Protein AF-A0A0M9DZR7-F1 (afdb_monomer_lite)

Structure (mmCIF, N/CA/C/O backbone):
data_AF-A0A0M9DZR7-F1
#
_entry.id   AF-A0A0M9DZR7-F1
#
loop_
_atom_site.group_PDB
_atom_site.id
_atom_site.type_symbol
_atom_site.label_atom_id
_atom_site.label_alt_id
_atom_site.label_comp_id
_atom_site.label_asym_id
_atom_site.label_entity_id
_atom_site.label_seq_id
_atom_site.pdbx_PDB_ins_code
_atom_site.Cartn_x
_atom_site.Cartn_y
_atom_site.Cartn_z
_atom_site.occupancy
_atom_site.B_iso_or_equiv
_atom_site.auth_seq_id
_atom_site.auth_comp_id
_atom_site.auth_asym_id
_atom_site.auth_atom_id
_atom_site.pdbx_PDB_model_num
ATOM 1 N N . MET A 1 1 ? -6.388 -1.216 -16.036 1.00 50.34 1 MET A N 1
ATO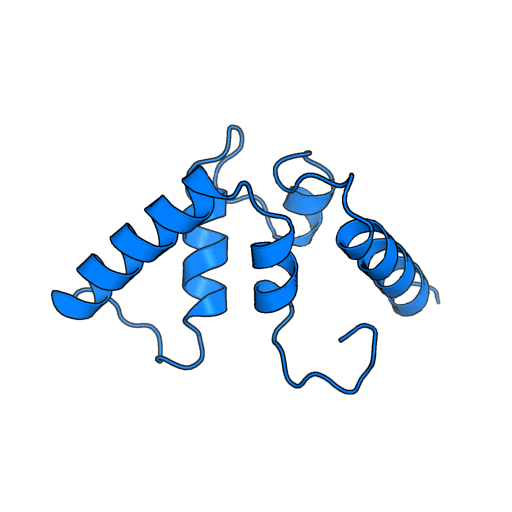M 2 C CA . MET A 1 1 ? -5.186 -2.033 -15.731 1.00 50.34 1 MET A CA 1
ATOM 3 C C . MET A 1 1 ? -4.604 -2.613 -17.022 1.00 50.34 1 MET A C 1
ATOM 5 O O . MET A 1 1 ? -5.294 -2.506 -18.029 1.00 50.34 1 MET A O 1
ATOM 9 N N . PRO A 1 2 ? -3.387 -3.200 -17.038 1.00 44.97 2 PRO A N 1
ATOM 10 C CA . PRO A 1 2 ? -2.709 -3.704 -18.246 1.00 44.97 2 PRO A CA 1
ATOM 11 C C . PRO A 1 2 ? -3.507 -4.654 -19.143 1.00 44.97 2 PRO A C 1
ATOM 13 O O . PRO A 1 2 ? -3.241 -4.738 -20.341 1.00 44.97 2 PRO A O 1
ATOM 16 N N . ASP A 1 3 ? -4.513 -5.314 -18.576 1.00 53.22 3 ASP A N 1
ATOM 17 C CA . ASP A 1 3 ? -5.436 -6.221 -19.254 1.00 53.22 3 ASP A CA 1
ATOM 18 C C . ASP A 1 3 ? -6.820 -5.609 -19.549 1.00 53.22 3 ASP A C 1
ATOM 20 O O . ASP A 1 3 ? -7.647 -6.273 -20.167 1.00 53.22 3 ASP A O 1
ATOM 24 N N . ASN A 1 4 ? -7.098 -4.381 -19.087 1.00 50.31 4 ASN A N 1
ATOM 25 C CA . ASN A 1 4 ? -8.413 -3.717 -19.057 1.00 50.31 4 ASN A CA 1
ATOM 26 C C . ASN A 1 4 ? -9.582 -4.601 -18.572 1.00 50.31 4 ASN A C 1
ATOM 28 O O . ASN A 1 4 ? -10.747 -4.289 -18.806 1.00 50.31 4 ASN A O 1
ATOM 32 N N . LYS A 1 5 ? -9.266 -5.695 -17.875 1.00 45.03 5 LYS A N 1
ATOM 33 C CA . LYS A 1 5 ? -10.208 -6.721 -17.418 1.00 45.03 5 LYS A CA 1
ATOM 34 C C . LYS A 1 5 ? -10.305 -6.746 -15.905 1.00 45.03 5 LYS A C 1
ATOM 36 O O . LYS A 1 5 ? -11.372 -7.031 -15.371 1.00 45.03 5 LYS A O 1
ATOM 41 N N . ASN A 1 6 ? -9.224 -6.396 -15.217 1.00 49.00 6 ASN A N 1
ATOM 42 C CA . ASN A 1 6 ? -9.239 -6.264 -13.775 1.00 49.00 6 ASN A CA 1
ATOM 43 C C . ASN A 1 6 ? -9.677 -4.852 -13.377 1.00 49.00 6 ASN A C 1
ATOM 45 O O . ASN A 1 6 ? -9.028 -3.857 -13.705 1.00 49.00 6 ASN A O 1
ATOM 49 N N . SER A 1 7 ? -10.763 -4.771 -12.605 1.00 50.66 7 SER A N 1
ATOM 50 C CA . SER A 1 7 ? -11.241 -3.557 -11.928 1.00 50.66 7 SER A CA 1
ATOM 51 C C . SER A 1 7 ? -10.317 -3.099 -10.785 1.00 50.66 7 SER A C 1
ATOM 53 O O . SER A 1 7 ? -10.741 -2.336 -9.919 1.00 50.66 7 SER A O 1
ATOM 55 N N . GLY A 1 8 ? -9.088 -3.619 -10.735 1.00 57.28 8 GLY A N 1
ATOM 56 C CA . GLY A 1 8 ? -8.106 -3.333 -9.700 1.00 57.28 8 GLY A CA 1
ATOM 57 C C . GLY A 1 8 ? -7.553 -1.921 -9.836 1.00 57.28 8 GLY A C 1
ATOM 58 O O . GLY A 1 8 ? -7.312 -1.427 -10.943 1.00 57.28 8 GLY A O 1
ATOM 59 N N . MET A 1 9 ? -7.349 -1.269 -8.694 1.00 67.00 9 MET A N 1
ATOM 60 C CA . MET A 1 9 ? -6.649 0.008 -8.639 1.00 67.00 9 MET A CA 1
ATOM 61 C C . MET A 1 9 ? -5.164 -0.215 -8.955 1.00 67.00 9 MET A C 1
ATOM 63 O O . MET A 1 9 ? -4.636 -1.307 -8.748 1.00 67.00 9 MET A O 1
ATOM 67 N N . LEU A 1 10 ? -4.466 0.824 -9.425 1.00 74.12 10 LEU A N 1
ATOM 68 C CA . LEU A 1 10 ? -3.012 0.794 -9.640 1.00 74.12 10 LEU A CA 1
ATOM 69 C C . LEU A 1 10 ? -2.276 0.202 -8.424 1.00 74.12 10 LEU A C 1
ATOM 71 O O . LEU A 1 10 ? -1.333 -0.568 -8.560 1.00 74.12 10 LEU A O 1
ATOM 75 N N . GLU A 1 11 ? -2.744 0.524 -7.227 1.00 82.06 11 GLU A N 1
ATOM 76 C CA . GLU A 1 11 ? -2.163 0.086 -5.969 1.00 82.06 11 GLU A CA 1
ATOM 77 C C . GLU A 1 11 ? -2.239 -1.438 -5.749 1.00 82.06 11 GLU A C 1
ATOM 79 O O . GLU A 1 11 ? -1.299 -2.002 -5.192 1.00 82.06 11 GLU A O 1
ATOM 84 N N . ASP A 1 12 ? -3.270 -2.129 -6.256 1.00 79.94 12 ASP A N 1
ATOM 85 C CA . ASP A 1 12 ? -3.357 -3.602 -6.213 1.00 79.94 12 ASP A CA 1
ATOM 86 C C . ASP A 1 12 ? -2.252 -4.267 -7.044 1.00 79.94 12 ASP A C 1
ATOM 88 O O . ASP A 1 12 ? -1.814 -5.382 -6.747 1.00 79.94 12 ASP A O 1
ATOM 92 N N . PHE A 1 13 ? -1.775 -3.568 -8.075 1.00 76.62 13 PHE A N 1
ATOM 93 C CA . PHE A 1 13 ? -0.616 -3.989 -8.846 1.00 76.62 13 PHE A CA 1
ATOM 94 C C . PHE A 1 13 ? 0.672 -3.862 -8.045 1.00 76.62 13 PHE A C 1
ATOM 96 O O . PHE A 1 13 ? 1.455 -4.799 -7.926 1.00 76.62 13 PHE A O 1
ATOM 103 N N . LEU A 1 14 ? 0.881 -2.672 -7.485 1.00 78.62 14 LEU A N 1
ATOM 104 C CA . LEU A 1 14 ? 2.132 -2.309 -6.832 1.00 78.62 14 LEU A CA 1
ATOM 105 C C . LEU A 1 14 ? 2.359 -3.150 -5.574 1.00 78.62 14 LEU A C 1
ATOM 107 O O . LEU A 1 14 ? 3.494 -3.507 -5.275 1.00 78.62 14 LEU A O 1
ATOM 111 N N . ILE A 1 15 ? 1.284 -3.551 -4.889 1.00 84.75 15 ILE A N 1
ATOM 112 C CA . ILE A 1 15 ? 1.344 -4.496 -3.767 1.00 84.75 15 ILE A CA 1
ATOM 113 C C . ILE A 1 15 ? 1.977 -5.837 -4.179 1.00 84.75 15 ILE A C 1
ATOM 115 O O . ILE A 1 15 ? 2.684 -6.436 -3.374 1.00 84.75 15 ILE A O 1
ATOM 119 N N . GLN A 1 16 ? 1.768 -6.310 -5.413 1.00 81.94 16 GLN A N 1
ATOM 120 C CA . GLN A 1 16 ? 2.356 -7.572 -5.891 1.00 81.94 16 GLN A CA 1
ATOM 121 C C . GLN A 1 16 ? 3.864 -7.460 -6.159 1.00 81.94 16 GLN A C 1
ATOM 123 O O . GLN A 1 16 ? 4.562 -8.470 -6.138 1.00 81.94 16 GLN A O 1
ATOM 128 N N . MET A 1 17 ? 4.363 -6.241 -6.379 1.00 79.19 17 MET A N 1
ATOM 129 C CA . MET A 1 17 ? 5.785 -5.940 -6.592 1.00 79.19 17 MET A CA 1
ATOM 130 C C . MET A 1 17 ? 6.536 -5.609 -5.290 1.00 79.19 17 MET A C 1
ATOM 132 O O . MET A 1 17 ? 7.759 -5.441 -5.299 1.00 79.19 17 MET A O 1
ATOM 136 N N . ALA A 1 18 ? 5.811 -5.464 -4.180 1.00 85.06 18 ALA A N 1
ATOM 137 C CA . ALA A 1 18 ? 6.370 -5.142 -2.877 1.00 85.06 18 ALA A CA 1
ATOM 138 C C . ALA A 1 18 ? 7.050 -6.361 -2.236 1.00 85.06 18 ALA A C 1
ATOM 140 O O . ALA A 1 18 ? 6.672 -7.512 -2.469 1.00 85.06 18 ALA A O 1
ATOM 141 N N . ASP A 1 19 ? 8.041 -6.105 -1.382 1.00 88.12 19 ASP A N 1
ATOM 142 C CA . ASP A 1 19 ? 8.642 -7.153 -0.563 1.00 88.12 19 ASP A CA 1
ATOM 143 C C . ASP A 1 19 ? 7.584 -7.840 0.324 1.00 88.12 19 ASP A C 1
ATOM 145 O O . ASP A 1 19 ? 6.826 -7.170 1.031 1.00 88.12 19 ASP A O 1
ATOM 149 N N . LYS A 1 20 ? 7.525 -9.180 0.279 1.00 87.75 20 LYS A N 1
ATOM 150 C CA . LYS A 1 20 ? 6.435 -9.973 0.878 1.00 87.75 20 LYS A CA 1
ATOM 151 C C . LYS A 1 20 ? 6.354 -9.833 2.396 1.00 87.75 20 LYS A C 1
ATOM 153 O O . LYS A 1 20 ? 5.253 -9.795 2.946 1.00 87.75 20 LYS A O 1
ATOM 158 N N . GLU A 1 21 ? 7.494 -9.780 3.073 1.00 91.06 21 GLU A N 1
ATOM 159 C CA . GLU A 1 21 ? 7.538 -9.683 4.532 1.00 91.06 21 GLU A CA 1
ATOM 160 C C . GLU A 1 21 ? 7.121 -8.281 4.966 1.00 91.06 21 GLU A C 1
ATOM 162 O O . GLU A 1 21 ? 6.225 -8.108 5.798 1.00 91.06 21 GLU A O 1
ATOM 167 N N . THR A 1 22 ? 7.685 -7.276 4.303 1.00 91.06 22 THR A N 1
ATOM 168 C CA . THR A 1 22 ? 7.443 -5.871 4.619 1.00 91.06 22 THR A CA 1
ATOM 169 C C . THR A 1 22 ? 5.995 -5.463 4.320 1.00 91.06 22 THR A C 1
ATOM 171 O O . THR A 1 22 ? 5.349 -4.811 5.143 1.00 91.06 22 THR A O 1
ATOM 174 N N . ILE A 1 23 ? 5.421 -5.890 3.187 1.00 93.06 23 ILE A N 1
ATOM 175 C CA . ILE A 1 23 ? 4.018 -5.591 2.845 1.00 93.06 23 ILE A CA 1
ATOM 176 C C . ILE A 1 23 ? 3.033 -6.324 3.766 1.00 93.06 23 ILE A C 1
ATOM 178 O O . ILE A 1 23 ? 1.969 -5.791 4.089 1.00 93.06 23 ILE A O 1
ATOM 182 N N . SER A 1 24 ? 3.387 -7.524 4.241 1.00 95.06 24 SER A N 1
ATOM 183 C CA . SER A 1 24 ? 2.596 -8.262 5.229 1.00 95.06 24 SER A CA 1
ATOM 184 C C . SER A 1 24 ? 2.575 -7.533 6.576 1.00 95.06 24 SER A C 1
ATOM 186 O O . SER A 1 24 ? 1.505 -7.330 7.159 1.00 95.06 24 SER A O 1
ATOM 188 N N . ALA A 1 25 ? 3.731 -7.039 7.031 1.00 96.94 25 ALA A N 1
ATOM 189 C CA . ALA A 1 25 ? 3.824 -6.207 8.226 1.00 96.94 25 ALA A CA 1
ATOM 190 C C . ALA A 1 25 ? 3.001 -4.911 8.089 1.00 96.94 25 ALA A C 1
ATOM 192 O O . ALA A 1 25 ? 2.231 -4.574 8.994 1.00 96.94 25 ALA A O 1
ATOM 193 N N . ALA A 1 26 ? 3.066 -4.237 6.934 1.00 96.44 26 ALA A N 1
ATOM 194 C CA . ALA A 1 26 ? 2.271 -3.038 6.648 1.00 96.44 26 ALA A CA 1
ATOM 195 C C . ALA A 1 26 ? 0.768 -3.331 6.695 1.00 96.44 26 ALA A C 1
ATOM 197 O O . ALA A 1 26 ? -0.004 -2.586 7.300 1.00 96.44 26 ALA A O 1
ATOM 198 N N . LYS A 1 27 ? 0.350 -4.471 6.137 1.00 97.00 27 LYS A N 1
ATOM 199 C CA . LYS A 1 27 ? -1.042 -4.929 6.167 1.00 97.00 27 LYS A CA 1
ATOM 200 C C . LYS A 1 27 ? -1.536 -5.169 7.587 1.00 97.00 27 LYS A C 1
ATOM 202 O O . LYS A 1 27 ? -2.668 -4.801 7.900 1.00 97.00 27 LYS A O 1
ATOM 207 N N . ASN A 1 28 ? -0.714 -5.770 8.442 1.00 97.88 28 ASN A N 1
ATOM 208 C CA . ASN A 1 28 ? -1.065 -5.999 9.841 1.00 97.88 28 ASN A CA 1
ATOM 209 C C . ASN A 1 28 ? -1.166 -4.682 10.616 1.00 97.88 28 ASN A C 1
ATOM 211 O O . ASN A 1 28 ? -2.167 -4.464 11.294 1.00 97.88 28 ASN A O 1
ATOM 215 N N . CYS A 1 29 ? -0.198 -3.777 10.448 1.00 97.25 29 CYS A N 1
ATOM 216 C CA . CYS A 1 29 ? -0.236 -2.435 11.034 1.00 97.25 29 CYS A CA 1
ATOM 217 C C . CYS A 1 29 ? -1.522 -1.688 10.646 1.00 97.25 29 CYS A C 1
ATOM 219 O O . CYS A 1 29 ? -2.251 -1.197 11.510 1.00 97.25 29 CYS A O 1
ATOM 221 N N . LEU A 1 30 ? -1.857 -1.688 9.352 1.00 96.56 30 LEU A N 1
ATOM 222 C CA . LEU A 1 30 ? -3.048 -1.022 8.840 1.00 96.56 30 LEU A CA 1
ATOM 223 C C . LEU A 1 30 ? -4.341 -1.644 9.382 1.00 96.56 30 LEU A C 1
ATOM 225 O O . LEU A 1 30 ? -5.250 -0.920 9.778 1.00 96.56 30 LEU A O 1
ATOM 229 N N . LYS A 1 31 ? -4.426 -2.979 9.446 1.00 96.69 31 LYS A N 1
ATOM 230 C CA . LYS A 1 31 ? -5.575 -3.678 10.047 1.00 96.69 31 LYS A CA 1
ATOM 231 C C . LYS A 1 31 ? -5.749 -3.32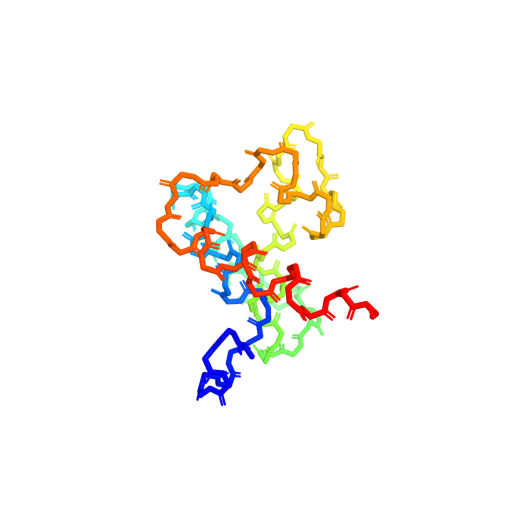5 11.520 1.00 96.69 31 LYS A C 1
ATOM 233 O O . LYS A 1 31 ? -6.875 -3.087 11.945 1.00 96.69 31 LYS A O 1
ATOM 238 N N . THR A 1 32 ? -4.660 -3.259 12.282 1.00 97.75 32 THR A N 1
ATOM 239 C CA . THR A 1 32 ? -4.706 -2.824 13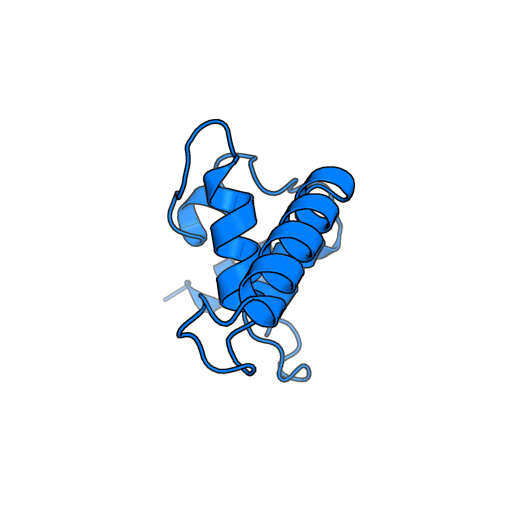.681 1.00 97.75 32 THR A CA 1
ATOM 240 C C . THR A 1 32 ? -5.255 -1.403 13.783 1.00 97.75 32 THR A C 1
ATOM 242 O O . THR A 1 32 ? -6.197 -1.186 14.536 1.00 97.75 32 THR A O 1
ATOM 245 N N . ALA A 1 33 ? -4.758 -0.466 12.970 1.00 96.62 33 ALA A N 1
ATOM 246 C CA . ALA A 1 33 ? -5.249 0.914 12.947 1.00 96.62 33 ALA A CA 1
ATOM 247 C C . ALA A 1 33 ? -6.740 1.017 12.564 1.00 96.62 33 ALA A C 1
ATOM 249 O O . ALA A 1 33 ? -7.488 1.812 13.132 1.00 96.62 33 ALA A O 1
ATOM 250 N N . MET A 1 34 ? -7.201 0.193 11.619 1.00 95.50 34 MET A N 1
ATOM 251 C CA . MET A 1 34 ? -8.622 0.125 11.270 1.00 95.50 34 MET A CA 1
ATOM 252 C C . MET A 1 34 ? -9.467 -0.397 12.435 1.00 95.50 34 MET A C 1
ATOM 254 O O . MET A 1 34 ? -10.533 0.148 12.711 1.00 95.50 34 MET A O 1
ATOM 258 N N . ASN A 1 35 ? -8.991 -1.431 13.132 1.00 96.00 35 ASN A N 1
ATOM 259 C CA . ASN A 1 35 ? -9.704 -2.033 14.257 1.00 96.00 35 ASN A CA 1
ATOM 260 C C . ASN A 1 35 ? -9.762 -1.110 15.482 1.00 96.00 35 ASN A C 1
ATOM 262 O O . ASN A 1 35 ? -10.726 -1.173 16.238 1.00 96.00 35 ASN A O 1
ATOM 266 N N . THR A 1 36 ? -8.767 -0.240 15.672 1.00 96.75 36 THR A N 1
ATOM 267 C CA . THR A 1 36 ? -8.774 0.772 16.740 1.00 96.75 36 THR A CA 1
ATOM 268 C C . THR A 1 36 ? -9.572 2.027 16.378 1.00 96.75 36 THR A C 1
ATOM 270 O O . THR A 1 36 ? -9.725 2.909 17.218 1.00 96.75 36 THR A O 1
ATOM 273 N N . GLY A 1 37 ? -10.094 2.126 15.150 1.00 95.50 37 GLY A N 1
ATOM 274 C CA . GLY A 1 37 ? -10.925 3.249 14.711 1.00 95.50 37 GLY A CA 1
ATOM 275 C C . GLY A 1 37 ? -10.157 4.546 14.441 1.00 95.50 37 GLY A C 1
ATOM 276 O O . GLY A 1 37 ? -10.781 5.593 14.292 1.00 95.50 37 GLY A O 1
ATOM 277 N N . VAL A 1 38 ? -8.823 4.499 14.347 1.00 96.56 38 VAL A N 1
ATOM 278 C CA . VAL A 1 38 ? -7.978 5.695 14.134 1.00 96.56 38 VAL A CA 1
ATOM 279 C C . VAL A 1 38 ? -7.787 6.051 12.655 1.00 96.56 38 VAL A C 1
ATOM 281 O O . VAL A 1 38 ? -7.098 7.009 12.317 1.00 96.56 38 VAL A O 1
ATOM 284 N N . THR A 1 39 ? -8.369 5.271 11.743 1.00 96.12 39 THR A N 1
ATOM 285 C CA . THR A 1 39 ? -8.279 5.496 10.294 1.00 96.12 39 THR A CA 1
ATOM 286 C C . THR A 1 39 ? -9.489 6.255 9.761 1.00 96.12 39 THR A C 1
ATOM 288 O O . THR A 1 39 ? -10.621 5.921 10.101 1.00 96.12 39 THR A O 1
ATOM 291 N N . HIS A 1 40 ? -9.269 7.182 8.824 1.00 95.44 40 HIS A N 1
ATOM 292 C CA . HIS A 1 40 ? -10.340 7.988 8.214 1.00 95.44 40 HIS A CA 1
ATOM 293 C C . HIS A 1 40 ? -10.652 7.637 6.748 1.00 95.44 40 HIS A C 1
ATOM 295 O O . HIS A 1 40 ? -11.574 8.197 6.156 1.00 95.44 40 HIS A O 1
ATOM 301 N N . PHE A 1 41 ? -9.895 6.725 6.130 1.00 92.00 41 PHE A N 1
ATOM 302 C CA . PHE A 1 41 ? -10.116 6.342 4.735 1.00 92.00 41 PHE A CA 1
ATOM 303 C C . PHE A 1 41 ? -11.289 5.356 4.593 1.00 92.00 41 PHE A C 1
ATOM 305 O O . PHE A 1 41 ? -11.541 4.516 5.457 1.00 92.00 41 PHE A O 1
ATOM 312 N N . LYS A 1 42 ? -12.009 5.424 3.466 1.00 91.12 42 LYS A N 1
ATOM 313 C CA . LYS A 1 42 ? -13.065 4.455 3.125 1.00 91.12 42 LYS A CA 1
ATOM 314 C C . LYS A 1 42 ? -12.452 3.079 2.867 1.00 91.12 42 LYS A C 1
ATOM 316 O O . LYS A 1 42 ? -11.409 3.007 2.231 1.00 91.12 42 LYS A O 1
ATOM 321 N N . LYS A 1 43 ? -13.141 1.986 3.218 1.00 88.56 43 LYS A N 1
ATOM 322 C CA . LYS A 1 43 ? -12.661 0.603 2.980 1.00 88.56 43 LYS A CA 1
ATOM 323 C C . LYS A 1 43 ? -12.207 0.335 1.534 1.00 88.56 43 LYS A C 1
ATOM 325 O O . LYS A 1 43 ? -11.250 -0.396 1.327 1.00 88.56 43 LYS A O 1
ATOM 330 N N . VAL A 1 44 ? -12.845 0.973 0.551 1.00 87.00 44 VAL A N 1
ATOM 331 C CA . VAL A 1 44 ? -12.474 0.926 -0.880 1.00 87.00 44 VAL A CA 1
ATOM 332 C C . VAL A 1 44 ? -11.046 1.436 -1.149 1.00 87.00 44 VAL A C 1
ATOM 334 O O . VAL A 1 44 ? -10.407 0.999 -2.094 1.00 87.00 44 VAL A O 1
ATOM 337 N N . HIS A 1 45 ? -10.500 2.307 -0.301 1.00 90.06 45 HIS A N 1
ATOM 338 C CA . HIS A 1 45 ? -9.135 2.830 -0.412 1.00 90.06 45 HIS A CA 1
ATOM 339 C C . HIS A 1 45 ? -8.101 2.009 0.374 1.00 90.06 45 HIS A C 1
ATOM 341 O O . HIS A 1 45 ? -6.993 2.492 0.603 1.00 90.06 45 HIS A O 1
ATOM 347 N N . PHE A 1 46 ? -8.432 0.781 0.792 1.00 91.75 46 PHE A N 1
ATOM 348 C CA . PHE A 1 46 ? -7.522 -0.070 1.562 1.00 91.75 46 PHE A CA 1
ATOM 349 C C . PHE A 1 46 ? -6.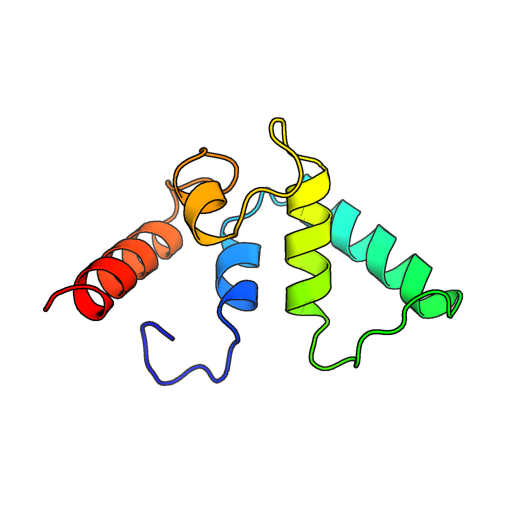188 -0.300 0.846 1.00 91.75 46 PHE A C 1
ATOM 351 O O . PHE A 1 46 ? -5.137 -0.080 1.440 1.00 91.75 46 PHE A O 1
ATOM 358 N N . SER A 1 47 ? -6.218 -0.678 -0.434 1.00 90.38 47 SER A N 1
ATOM 359 C CA . SER A 1 47 ? -5.001 -0.930 -1.215 1.00 90.38 47 SER A CA 1
ATOM 360 C C . SER A 1 47 ? -4.131 0.321 -1.337 1.00 90.38 47 SER A C 1
ATOM 362 O O . SER A 1 47 ? -2.909 0.240 -1.231 1.00 90.38 47 SER A O 1
ATOM 364 N N . LYS A 1 48 ? -4.765 1.498 -1.442 1.00 89.88 48 LYS A N 1
ATOM 365 C CA . LYS A 1 48 ? -4.078 2.792 -1.428 1.00 89.88 48 LYS A CA 1
ATOM 366 C C . LYS A 1 48 ? -3.386 3.054 -0.095 1.00 89.88 48 LYS A C 1
ATOM 368 O O . LYS A 1 48 ? -2.202 3.367 -0.071 1.00 89.88 48 LYS A O 1
ATOM 373 N N . ALA A 1 49 ? -4.096 2.894 1.015 1.00 93.81 49 ALA A N 1
ATOM 374 C CA . ALA A 1 49 ? -3.499 3.068 2.333 1.00 93.81 49 ALA A CA 1
ATOM 375 C C . ALA A 1 49 ? -2.340 2.079 2.559 1.00 93.81 49 ALA A C 1
ATOM 377 O O . ALA A 1 49 ? -1.272 2.485 3.003 1.00 93.81 49 ALA A O 1
ATOM 378 N N . LEU A 1 50 ? -2.516 0.814 2.164 1.00 94.44 50 LEU A N 1
ATOM 379 C CA . LEU A 1 50 ? -1.512 -0.235 2.323 1.00 94.44 50 LEU A CA 1
ATOM 380 C C . LEU A 1 50 ? -0.207 0.082 1.586 1.00 94.44 50 LEU A C 1
ATOM 382 O O . LEU A 1 50 ? 0.860 0.031 2.200 1.00 94.44 50 LEU A O 1
ATOM 386 N N . ILE A 1 51 ? -0.274 0.429 0.297 1.00 90.06 51 ILE A N 1
ATOM 387 C CA . ILE A 1 51 ? 0.948 0.712 -0.464 1.00 90.06 51 ILE A CA 1
ATOM 388 C C . ILE A 1 51 ? 1.666 1.954 0.074 1.00 90.06 51 ILE A C 1
ATOM 390 O O . ILE A 1 51 ? 2.886 1.947 0.187 1.00 90.06 51 ILE A O 1
ATOM 394 N N . HIS A 1 52 ? 0.934 2.993 0.491 1.00 91.38 52 HIS A N 1
ATOM 395 C CA . HIS A 1 52 ? 1.546 4.190 1.070 1.00 91.38 52 HIS A CA 1
ATOM 396 C C . HIS A 1 52 ? 2.183 3.921 2.443 1.00 91.38 52 HIS A C 1
ATOM 398 O O . HIS A 1 52 ? 3.253 4.459 2.719 1.00 91.38 52 HIS A O 1
ATOM 404 N N . THR A 1 53 ? 1.597 3.054 3.276 1.00 94.12 53 THR A N 1
ATOM 405 C CA . THR A 1 53 ? 2.230 2.597 4.526 1.00 94.12 53 THR A CA 1
ATOM 406 C C . THR A 1 53 ? 3.521 1.829 4.251 1.00 94.12 53 THR A C 1
ATOM 408 O O . THR A 1 53 ? 4.535 2.110 4.879 1.00 94.12 53 THR A O 1
ATOM 411 N N . TYR A 1 54 ? 3.515 0.912 3.281 1.00 92.50 54 TYR A N 1
ATOM 412 C CA . TYR A 1 54 ? 4.724 0.195 2.864 1.00 92.50 54 TYR A CA 1
ATOM 413 C C . TYR A 1 54 ? 5.820 1.145 2.361 1.00 92.50 54 TYR A C 1
ATOM 415 O O . TYR A 1 54 ? 6.982 1.009 2.745 1.00 92.50 54 TYR A O 1
ATOM 423 N N . LEU A 1 55 ? 5.454 2.125 1.526 1.00 89.56 55 LEU A N 1
ATOM 424 C CA . LEU A 1 55 ? 6.392 3.108 0.980 1.00 89.56 55 LEU A CA 1
ATOM 425 C C . LEU A 1 55 ? 6.974 4.034 2.051 1.00 89.56 55 LEU A C 1
ATOM 427 O O . LEU A 1 55 ? 8.097 4.507 1.899 1.00 89.56 55 LEU A O 1
ATOM 431 N N . ALA A 1 56 ? 6.250 4.283 3.143 1.00 92.38 56 ALA A N 1
ATOM 432 C CA . ALA A 1 56 ? 6.749 5.068 4.269 1.00 92.38 56 ALA A CA 1
ATOM 433 C C . ALA A 1 56 ? 7.884 4.370 5.045 1.00 92.38 56 ALA A C 1
ATOM 435 O O . ALA A 1 56 ? 8.572 5.027 5.819 1.00 92.38 56 ALA A O 1
ATOM 436 N N . TRP A 1 57 ? 8.088 3.064 4.852 1.00 91.31 57 TRP A N 1
ATOM 437 C CA . TRP A 1 57 ? 9.129 2.283 5.536 1.00 91.31 57 TRP A CA 1
ATOM 438 C C . TRP A 1 57 ? 10.374 2.027 4.680 1.00 91.31 57 TRP A C 1
ATOM 440 O O . TRP A 1 57 ? 11.294 1.345 5.119 1.00 91.31 57 TRP A O 1
ATOM 450 N N . GLN A 1 58 ? 10.403 2.547 3.454 1.00 86.62 58 GLN A N 1
ATOM 451 C CA . GLN A 1 58 ? 11.530 2.376 2.539 1.00 86.62 58 GLN A CA 1
ATOM 452 C C . GLN A 1 58 ? 12.646 3.379 2.844 1.00 86.62 58 GLN A C 1
ATOM 454 O O . GLN A 1 58 ? 12.413 4.391 3.501 1.00 86.62 58 GLN A O 1
ATOM 459 N N . ASN A 1 59 ? 13.851 3.122 2.321 1.00 79.25 59 ASN A N 1
ATOM 460 C CA . ASN A 1 59 ? 15.029 3.973 2.542 1.00 79.25 59 ASN A CA 1
ATOM 461 C C . ASN A 1 59 ? 14.803 5.447 2.150 1.00 79.25 59 ASN A C 1
ATOM 463 O O . ASN A 1 59 ? 15.361 6.347 2.768 1.00 79.25 59 ASN A O 1
ATOM 467 N N . GLU A 1 60 ? 13.954 5.693 1.151 1.00 79.94 60 GLU A N 1
ATOM 468 C CA . GLU A 1 60 ? 13.427 7.022 0.840 1.00 79.94 60 GLU A CA 1
ATOM 469 C C . GLU A 1 60 ? 11.910 7.036 1.100 1.00 79.94 60 GLU A C 1
ATOM 471 O O . GLU A 1 60 ? 11.126 6.679 0.209 1.00 79.94 60 GLU A O 1
ATOM 476 N N . PRO A 1 61 ? 11.484 7.394 2.329 1.00 82.38 61 PRO A N 1
ATOM 477 C CA . PRO A 1 61 ? 10.100 7.274 2.759 1.00 82.38 61 PRO A CA 1
ATOM 478 C C . PRO A 1 61 ? 9.131 8.081 1.901 1.00 82.38 61 PRO A C 1
ATOM 480 O O . PRO A 1 61 ? 9.351 9.256 1.612 1.00 82.38 61 PRO A O 1
ATOM 483 N N . GLY A 1 62 ? 8.001 7.468 1.555 1.00 74.81 62 GLY A N 1
ATOM 484 C CA . GLY A 1 62 ? 6.847 8.189 1.016 1.00 74.81 62 GLY A CA 1
ATOM 485 C C . GLY A 1 62 ? 7.025 8.742 -0.400 1.00 74.81 62 GLY A C 1
ATOM 486 O O . GLY A 1 62 ? 6.231 9.591 -0.809 1.00 74.81 62 GLY A O 1
ATOM 487 N N . LYS A 1 63 ? 8.022 8.262 -1.162 1.00 78.06 63 LYS A N 1
ATOM 488 C CA . LYS A 1 63 ? 8.169 8.605 -2.583 1.00 78.06 63 LYS A CA 1
ATOM 489 C C . LYS A 1 63 ? 6.840 8.448 -3.341 1.00 78.06 63 LYS A C 1
ATOM 491 O O . LYS A 1 63 ? 6.096 7.496 -3.081 1.00 78.06 63 LYS A O 1
ATOM 496 N N . PRO A 1 64 ? 6.531 9.346 -4.296 1.00 75.62 64 PRO A N 1
ATOM 497 C CA . PRO A 1 64 ? 5.382 9.172 -5.176 1.00 75.62 64 PRO A CA 1
ATOM 498 C C . PRO A 1 64 ? 5.451 7.822 -5.896 1.00 75.62 64 PRO A C 1
ATOM 500 O O . PRO A 1 64 ? 6.528 7.427 -6.334 1.00 75.62 64 PRO A O 1
ATOM 503 N N . LEU A 1 65 ? 4.307 7.153 -6.093 1.00 71.75 65 LEU A N 1
ATOM 504 C CA . LEU A 1 65 ? 4.237 5.793 -6.660 1.00 71.75 65 LEU A CA 1
ATOM 505 C C . LEU A 1 65 ? 5.058 5.634 -7.953 1.00 71.75 65 LEU A C 1
ATOM 507 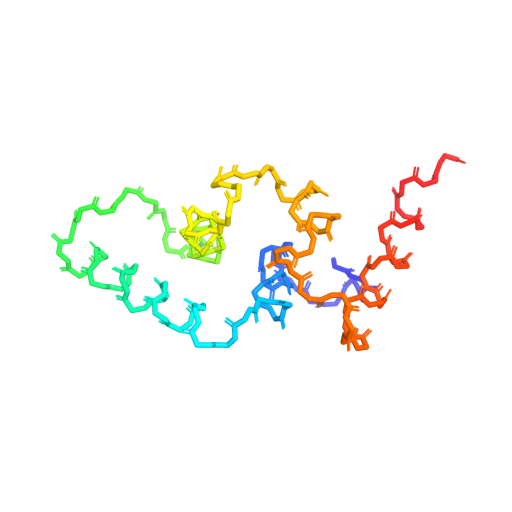O O . LEU A 1 65 ? 5.798 4.665 -8.094 1.00 71.75 65 LEU A O 1
ATOM 511 N N . GLY A 1 66 ? 4.986 6.618 -8.859 1.00 65.50 66 GLY A N 1
ATOM 512 C CA . GLY A 1 66 ? 5.762 6.637 -10.105 1.00 65.50 66 GLY A CA 1
ATOM 513 C C . GLY A 1 66 ? 7.283 6.649 -9.898 1.00 65.50 66 GLY A C 1
ATOM 514 O O . GLY A 1 66 ? 8.012 6.032 -10.665 1.00 65.50 66 GLY A O 1
ATOM 515 N N . GLN A 1 67 ? 7.760 7.300 -8.835 1.00 64.75 67 GLN A N 1
ATOM 516 C CA . GLN A 1 67 ? 9.180 7.362 -8.470 1.00 64.75 67 GLN A CA 1
ATOM 517 C C . GLN A 1 67 ? 9.616 6.161 -7.617 1.00 64.75 67 GLN A C 1
ATOM 519 O O . GLN A 1 67 ? 10.787 5.799 -7.613 1.00 64.75 67 GLN A O 1
ATOM 524 N N . SER A 1 68 ? 8.696 5.514 -6.897 1.00 63.50 68 SER A N 1
ATOM 525 C CA . SER A 1 68 ? 8.991 4.307 -6.111 1.00 63.50 68 SER A CA 1
ATOM 526 C C . SER A 1 68 ? 9.277 3.081 -6.981 1.00 63.50 68 SER A C 1
ATOM 528 O O . SER A 1 68 ? 10.031 2.204 -6.565 1.00 63.50 68 SER A O 1
ATOM 530 N N . ILE A 1 69 ? 8.703 3.033 -8.190 1.00 61.81 69 ILE A N 1
ATOM 531 C CA . ILE A 1 69 ? 8.984 1.995 -9.195 1.00 61.81 69 ILE A CA 1
ATOM 532 C C . ILE A 1 69 ? 10.426 2.116 -9.703 1.00 61.81 69 ILE A C 1
ATOM 534 O O . ILE A 1 69 ? 11.112 1.111 -9.857 1.00 61.81 69 ILE A O 1
ATOM 538 N N . THR A 1 70 ? 10.909 3.342 -9.926 1.00 54.91 70 THR A N 1
ATOM 539 C CA . THR A 1 70 ? 12.274 3.597 -10.412 1.00 54.91 70 THR A CA 1
ATOM 540 C C . THR A 1 70 ? 13.323 3.571 -9.297 1.00 54.91 70 THR A C 1
ATOM 542 O O . THR A 1 70 ? 14.490 3.317 -9.569 1.00 54.91 70 THR A O 1
ATOM 545 N N . ALA A 1 71 ? 12.923 3.771 -8.037 1.00 57.16 71 ALA A N 1
ATOM 546 C CA . ALA A 1 71 ? 13.812 3.792 -6.872 1.00 57.16 71 ALA A CA 1
ATOM 547 C C . ALA A 1 71 ? 14.147 2.404 -6.277 1.00 57.16 71 ALA A C 1
ATOM 549 O O . ALA A 1 71 ? 14.608 2.333 -5.140 1.00 57.16 71 ALA A O 1
ATOM 550 N N . HIS A 1 72 ? 13.885 1.299 -6.989 1.00 60.59 72 HIS A N 1
ATOM 551 C CA . HIS A 1 72 ? 14.090 -0.089 -6.523 1.00 60.59 72 HIS A CA 1
ATOM 552 C C . HIS A 1 72 ? 13.350 -0.485 -5.225 1.00 60.59 72 HIS A C 1
ATOM 554 O O . HIS A 1 72 ? 13.544 -1.587 -4.715 1.00 60.59 72 HIS A O 1
ATOM 560 N N . SER A 1 73 ? 12.463 0.365 -4.696 1.00 57.78 73 SER A N 1
ATOM 561 C CA . SER A 1 73 ? 11.607 0.049 -3.539 1.00 57.78 73 SER A CA 1
ATOM 562 C C . SER A 1 73 ? 10.501 -0.961 -3.870 1.00 57.78 73 SER A C 1
ATOM 564 O O . SER A 1 73 ? 9.909 -1.571 -2.979 1.00 57.78 73 SER A O 1
ATOM 566 N N . LEU A 1 74 ? 10.219 -1.136 -5.160 1.00 61.09 74 LEU A N 1
ATOM 567 C CA . LEU A 1 74 ? 9.403 -2.203 -5.723 1.00 61.09 74 LEU A CA 1
ATOM 568 C C . LEU A 1 74 ? 10.337 -3.027 -6.604 1.00 61.09 74 LEU A C 1
ATOM 570 O O . LEU A 1 74 ? 10.972 -2.466 -7.495 1.00 61.09 74 LEU A O 1
ATOM 574 N N . LYS A 1 75 ? 10.491 -4.325 -6.321 1.00 61.25 75 LYS A N 1
ATOM 575 C CA . LYS A 1 75 ? 11.472 -5.158 -7.031 1.00 61.25 75 LYS A CA 1
ATOM 576 C C . LYS A 1 75 ? 11.008 -5.345 -8.487 1.00 61.25 75 LYS A C 1
ATOM 578 O O . LYS A 1 75 ? 9.955 -5.949 -8.700 1.00 61.25 75 LYS A O 1
ATOM 583 N N . PRO A 1 76 ? 11.761 -4.852 -9.487 1.00 53.66 76 PRO A N 1
ATOM 584 C CA . PRO A 1 76 ? 11.357 -4.902 -10.893 1.00 53.66 76 PRO A CA 1
ATOM 585 C C . PRO A 1 76 ? 11.538 -6.287 -11.542 1.00 53.66 76 PRO A C 1
ATOM 587 O O . PRO A 1 76 ? 11.126 -6.480 -12.681 1.00 53.66 76 PRO A O 1
ATOM 590 N N . ASP A 1 77 ? 12.089 -7.270 -10.824 1.00 53.22 77 ASP A N 1
ATOM 591 C CA . ASP A 1 77 ? 12.484 -8.571 -11.392 1.00 53.22 77 ASP A CA 1
ATOM 592 C C . ASP A 1 77 ? 11.378 -9.636 -11.334 1.00 53.22 77 ASP A C 1
ATOM 594 O O . ASP A 1 77 ? 11.638 -10.833 -11.227 1.00 53.22 77 ASP A O 1
ATOM 598 N N . THR A 1 78 ? 10.117 -9.214 -11.390 1.00 60.53 78 THR A N 1
ATOM 599 C CA . THR A 1 78 ? 8.987 -10.135 -11.555 1.00 60.53 78 THR A CA 1
ATOM 600 C C . THR A 1 78 ? 8.370 -9.921 -12.930 1.00 60.53 78 THR A C 1
ATOM 602 O O . THR A 1 78 ? 8.271 -8.791 -13.400 1.00 60.53 78 THR A O 1
ATOM 605 N N . GLU A 1 79 ? 7.928 -10.996 -13.582 1.00 65.25 79 GLU A N 1
ATOM 606 C CA . GLU A 1 79 ? 7.230 -10.951 -14.881 1.00 65.25 79 GLU A CA 1
ATOM 607 C C . GLU A 1 79 ? 6.076 -9.928 -14.875 1.00 65.25 79 GLU A C 1
ATOM 609 O O . GLU A 1 79 ? 5.845 -9.192 -15.832 1.00 65.25 79 GLU A O 1
ATOM 614 N N . ILE A 1 80 ? 5.434 -9.791 -13.715 1.00 64.31 80 ILE A N 1
ATOM 615 C CA . ILE A 1 80 ? 4.419 -8.790 -13.399 1.00 64.31 80 ILE A CA 1
ATOM 616 C C . ILE A 1 80 ? 4.979 -7.365 -13.561 1.00 64.31 80 ILE A C 1
ATOM 618 O O . ILE A 1 80 ? 4.435 -6.571 -14.327 1.00 64.31 80 ILE A O 1
ATOM 622 N N . ALA A 1 81 ? 6.099 -7.030 -12.922 1.00 64.69 81 ALA A N 1
ATOM 623 C CA . ALA A 1 81 ? 6.718 -5.711 -13.050 1.00 64.69 81 ALA A CA 1
ATOM 624 C C . ALA A 1 81 ? 7.030 -5.334 -14.511 1.00 64.69 81 ALA A C 1
ATOM 626 O O . ALA A 1 81 ? 6.782 -4.195 -14.912 1.00 64.69 81 ALA A O 1
ATOM 627 N N . GLN A 1 82 ? 7.496 -6.290 -15.322 1.00 67.44 82 GLN A N 1
ATOM 628 C CA . GLN A 1 82 ? 7.750 -6.069 -16.749 1.00 67.44 82 GLN A CA 1
ATOM 629 C C . GLN A 1 82 ? 6.464 -5.775 -17.527 1.00 67.44 82 GLN A C 1
ATOM 631 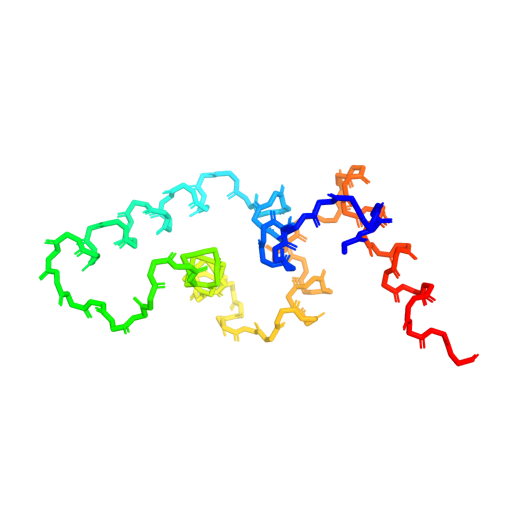O O . GLN A 1 82 ? 6.411 -4.784 -18.254 1.00 67.44 82 GLN A O 1
ATOM 636 N N . ILE A 1 83 ? 5.403 -6.562 -17.318 1.00 69.88 83 ILE A N 1
ATOM 637 C CA . ILE A 1 83 ? 4.086 -6.343 -17.945 1.00 69.88 83 ILE A CA 1
ATOM 638 C C . ILE A 1 83 ? 3.557 -4.933 -17.648 1.00 69.88 83 ILE A C 1
ATOM 640 O O . ILE A 1 83 ? 2.951 -4.285 -18.503 1.00 69.88 83 ILE A O 1
ATOM 644 N N . PHE A 1 84 ? 3.794 -4.433 -16.439 1.00 69.00 84 PHE A N 1
ATOM 645 C CA . PHE A 1 84 ? 3.339 -3.109 -16.040 1.00 69.00 84 PHE A CA 1
ATOM 646 C C . PHE A 1 84 ? 4.202 -1.966 -16.545 1.00 69.00 84 PHE A C 1
ATOM 648 O O . PHE A 1 84 ? 3.650 -0.943 -16.942 1.00 69.00 84 PHE A O 1
ATOM 655 N N . ILE A 1 85 ? 5.524 -2.133 -16.585 1.00 69.06 85 ILE A N 1
ATOM 656 C CA . ILE A 1 85 ? 6.416 -1.166 -17.231 1.00 69.06 85 ILE A CA 1
ATOM 657 C C . ILE A 1 85 ? 6.056 -1.042 -18.717 1.00 69.06 85 ILE A C 1
ATOM 659 O O . ILE A 1 85 ? 5.926 0.072 -19.217 1.00 69.06 85 ILE A O 1
ATOM 663 N N . GLU A 1 86 ? 5.824 -2.160 -19.406 1.00 70.69 86 GLU A N 1
ATOM 664 C CA . GLU A 1 86 ? 5.386 -2.165 -20.807 1.00 70.69 86 GLU A CA 1
ATOM 665 C C . GLU A 1 86 ? 4.012 -1.507 -20.991 1.00 70.69 86 GLU A C 1
ATOM 667 O O . GLU A 1 86 ? 3.800 -0.741 -21.932 1.00 70.69 86 GLU A O 1
ATOM 672 N N . TRP A 1 87 ? 3.079 -1.722 -20.061 1.00 71.75 87 TRP A N 1
ATOM 673 C CA . TRP A 1 87 ? 1.804 -1.006 -20.075 1.00 71.75 87 TRP A CA 1
ATOM 674 C C . TRP A 1 87 ? 1.958 0.502 -19.841 1.00 71.75 87 TRP A C 1
ATOM 676 O O . TRP A 1 87 ? 1.292 1.285 -20.521 1.00 71.75 87 TRP A O 1
ATOM 686 N N . LEU A 1 88 ? 2.813 0.916 -18.899 1.00 67.69 88 LEU A N 1
ATOM 687 C CA . LEU A 1 88 ? 3.078 2.327 -18.610 1.00 67.69 88 LEU A CA 1
ATOM 688 C C . LEU A 1 88 ? 3.685 3.034 -19.816 1.00 67.69 88 LEU A C 1
ATOM 690 O O . LEU A 1 88 ? 3.196 4.100 -20.170 1.00 67.69 88 LEU A O 1
ATOM 694 N N . LYS A 1 89 ? 4.692 2.431 -20.462 1.00 66.31 89 LYS A N 1
ATOM 695 C CA . LYS A 1 89 ? 5.292 2.957 -21.698 1.00 66.31 89 LYS A CA 1
ATOM 696 C C . LYS A 1 89 ? 4.215 3.191 -22.758 1.00 66.31 89 LYS A C 1
ATOM 698 O O . LYS A 1 89 ? 3.996 4.324 -23.158 1.00 66.31 89 LYS A O 1
ATOM 703 N N . ARG A 1 90 ? 3.418 2.158 -23.061 1.00 68.69 90 ARG A N 1
ATOM 704 C CA . ARG A 1 90 ? 2.320 2.241 -24.040 1.00 68.69 90 ARG A CA 1
ATOM 705 C C . ARG A 1 90 ? 1.248 3.284 -23.699 1.00 68.69 90 ARG A C 1
ATOM 707 O O . ARG A 1 90 ? 0.560 3.758 -24.592 1.00 68.69 90 ARG A O 1
ATOM 714 N N . SER A 1 91 ? 1.043 3.585 -22.417 1.00 58.41 91 SER A N 1
ATOM 715 C CA . SER A 1 91 ? 0.007 4.527 -21.960 1.00 58.41 91 SER A CA 1
ATOM 716 C C . SER A 1 91 ? 0.514 5.967 -21.811 1.00 58.41 91 SER A C 1
ATOM 718 O O . SER A 1 91 ? -0.299 6.868 -21.624 1.00 58.41 91 SER A O 1
ATOM 720 N N . LEU A 1 92 ? 1.835 6.173 -21.837 1.00 58.75 92 LEU A N 1
ATOM 721 C CA . LEU A 1 92 ? 2.498 7.477 -21.724 1.00 58.75 92 LEU A CA 1
ATOM 722 C C . LEU A 1 92 ? 3.109 7.952 -23.053 1.00 58.75 92 LEU A C 1
ATOM 724 O O . LEU A 1 92 ? 3.551 9.098 -23.123 1.00 58.75 92 LEU A O 1
ATOM 728 N N . ASP A 1 93 ? 3.110 7.109 -24.088 1.00 45.59 93 ASP A N 1
ATOM 729 C CA . ASP A 1 93 ? 3.441 7.503 -25.456 1.00 45.59 93 ASP A CA 1
ATOM 730 C C . ASP A 1 93 ? 2.342 8.430 -26.028 1.00 45.59 93 ASP A C 1
ATOM 732 O O . ASP A 1 93 ? 1.165 8.060 -26.086 1.00 45.59 93 ASP A O 1
ATOM 736 N N . PHE A 1 94 ? 2.750 9.647 -26.413 1.00 45.56 94 PHE A N 1
ATOM 737 C CA . PHE A 1 94 ? 2.045 10.530 -27.354 1.00 45.56 94 PHE A CA 1
ATOM 738 C C . PHE A 1 94 ? 2.239 10.038 -28.791 1.00 45.56 94 PHE A C 1
ATOM 740 O O . PHE A 1 94 ? 3.366 9.592 -29.105 1.00 45.56 94 PHE A O 1
#

Radius of gyration: 13.93 Å; chains: 1; bounding box: 28×22×44 Å

Foldseek 3Di:
DLVVPDPDDPLVLQLVQADPVLLVVLLVVVVVCVVVVVDDDDPVCSSVSSVLSSQCPDPNRRPDPVVCLVVCNGPCPDPSNVSVVVSVVVVPDD

Secondary structure (DSSP, 8-state):
-TTS-----HHHHHHHHS-HHHHHHHHHHHHHHHHTT---S-GGGHHHHHHHHHHTTSSSTT--HHHHHHTTSS---SHHHHHHHHHHHHHH--

Sequence (94 aa):
MPDNKNSGMLEDFLIQMADKETISAAKNCLKTAMNTGVTHFKKVHFSKALIHTYLAWQNEPGKPLGQSITAHSLKPDTEIAQIFIEWLKRSLDF

pLDDT: mean 77.22, std 16.31, range [44.97, 97.88]